Protein AF-A0A9D4UW46-F1 (afdb_monomer)

Structure (mmCIF, N/CA/C/O backbone):
data_AF-A0A9D4UW46-F1
#
_entry.id   AF-A0A9D4UW46-F1
#
loop_
_atom_site.group_PDB
_atom_site.id
_atom_site.type_symbol
_atom_site.label_atom_id
_atom_site.label_alt_id
_atom_site.label_comp_id
_atom_site.label_asym_id
_atom_site.label_entity_id
_atom_site.label_seq_id
_atom_site.pdbx_PDB_ins_code
_atom_site.Cartn_x
_atom_site.Cartn_y
_atom_site.Cartn_z
_atom_site.occupancy
_atom_site.B_iso_or_equiv
_atom_site.auth_seq_id
_atom_site.auth_comp_id
_atom_site.auth_asym_id
_atom_site.auth_atom_id
_atom_site.pdbx_PDB_model_num
ATOM 1 N N . MET A 1 1 ? -16.367 -31.427 14.727 1.00 44.47 1 MET A N 1
ATOM 2 C CA . MET A 1 1 ? -15.918 -30.146 14.140 1.00 44.47 1 MET A CA 1
ATOM 3 C C . MET A 1 1 ? -17.163 -29.319 13.864 1.00 44.47 1 MET A C 1
ATOM 5 O O . MET A 1 1 ? -17.931 -29.689 12.992 1.00 44.47 1 MET A O 1
ATOM 9 N N . THR A 1 2 ? -17.443 -28.303 14.678 1.00 48.78 2 THR A N 1
ATOM 10 C CA . THR A 1 2 ? -18.701 -27.542 14.604 1.00 48.78 2 THR A CA 1
ATOM 11 C C . THR A 1 2 ? -18.668 -26.570 13.425 1.00 48.78 2 THR A C 1
ATOM 13 O O . THR A 1 2 ? -17.852 -25.649 13.411 1.00 48.78 2 THR A O 1
ATOM 16 N N . GLU A 1 3 ? -19.550 -26.760 12.441 1.00 62.69 3 GLU A N 1
ATOM 17 C CA . GLU A 1 3 ? -19.803 -25.784 11.377 1.00 62.69 3 GLU A CA 1
ATOM 18 C C . GLU A 1 3 ? -20.326 -24.479 11.988 1.00 62.69 3 GLU A C 1
ATOM 20 O O . GLU A 1 3 ? -21.442 -24.406 12.505 1.00 62.69 3 GLU A O 1
ATOM 25 N N . ARG A 1 4 ? -19.512 -23.420 11.941 1.00 66.81 4 ARG A N 1
ATOM 26 C CA . ARG A 1 4 ? -19.981 -22.069 12.256 1.00 66.81 4 ARG A CA 1
ATOM 27 C C . ARG A 1 4 ? -20.922 -21.626 11.133 1.00 66.81 4 ARG A C 1
ATOM 29 O O . ARG A 1 4 ? -20.450 -21.215 10.076 1.00 66.81 4 ARG A O 1
ATOM 36 N N . LYS A 1 5 ? -22.237 -21.681 11.373 1.00 60.53 5 LYS A N 1
ATOM 37 C CA . LYS A 1 5 ? -23.294 -21.077 10.532 1.00 60.53 5 LYS A CA 1
ATOM 38 C C . LYS A 1 5 ? -23.277 -19.538 10.612 1.00 60.53 5 LYS A C 1
ATOM 40 O O . LYS A 1 5 ? -24.291 -18.915 10.901 1.00 60.53 5 LYS A O 1
ATOM 45 N N . GLY A 1 6 ? -22.109 -18.926 10.439 1.00 66.69 6 GLY A N 1
ATOM 46 C CA . GLY A 1 6 ? -21.963 -17.481 10.280 1.00 66.69 6 GLY A CA 1
ATOM 47 C C . GLY A 1 6 ? -21.760 -17.169 8.806 1.00 66.69 6 GLY A C 1
ATOM 48 O O . GLY A 1 6 ? -20.986 -17.860 8.138 1.00 66.69 6 GLY A O 1
ATOM 49 N N . GLU A 1 7 ? -22.444 -16.150 8.291 1.00 73.56 7 GLU A N 1
ATOM 50 C CA . GLU A 1 7 ? -22.179 -15.641 6.946 1.00 73.56 7 GLU A CA 1
ATOM 51 C C . GLU A 1 7 ? -20.677 -15.365 6.781 1.00 73.56 7 GLU A C 1
ATOM 53 O O . GLU A 1 7 ? -20.001 -14.892 7.700 1.00 73.56 7 GLU A O 1
ATOM 58 N N . ARG A 1 8 ? -20.113 -15.708 5.619 1.00 67.56 8 ARG A N 1
ATOM 59 C CA . ARG A 1 8 ? -18.682 -15.517 5.349 1.00 67.56 8 ARG A CA 1
ATOM 60 C C . ARG A 1 8 ? -18.392 -14.024 5.196 1.00 67.56 8 ARG A C 1
ATOM 62 O O . ARG A 1 8 ? -18.429 -13.493 4.090 1.00 67.56 8 ARG A O 1
ATOM 69 N N . VAL A 1 9 ? -18.083 -13.355 6.304 1.00 79.25 9 VAL A N 1
ATOM 70 C CA . VAL A 1 9 ? -17.744 -11.928 6.308 1.00 79.25 9 VAL A CA 1
ATOM 71 C C . VAL A 1 9 ? -16.374 -11.711 5.668 1.00 79.25 9 VAL A C 1
ATOM 73 O O . VAL A 1 9 ? -15.380 -12.372 5.987 1.00 79.25 9 VAL A O 1
ATOM 76 N N . ARG A 1 10 ? -16.312 -10.756 4.742 1.00 76.81 10 ARG A N 1
ATOM 77 C CA . ARG A 1 10 ? -15.075 -10.350 4.081 1.00 76.81 10 ARG A CA 1
ATOM 78 C C . ARG A 1 10 ? -14.239 -9.477 5.025 1.00 76.81 10 ARG A C 1
ATOM 80 O O . ARG A 1 10 ? 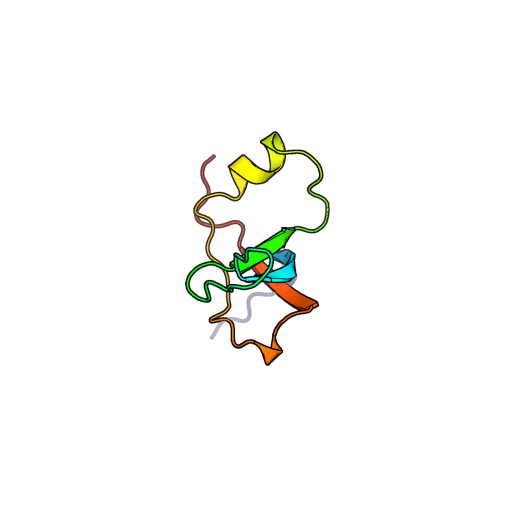-14.491 -8.292 5.164 1.00 76.81 10 ARG A O 1
ATOM 87 N N . ILE A 1 11 ? -13.202 -10.058 5.626 1.00 84.88 11 ILE A N 1
ATOM 88 C CA . ILE A 1 11 ? -12.292 -9.388 6.585 1.00 84.88 11 ILE A CA 1
ATOM 89 C C . ILE A 1 11 ? -11.129 -8.610 5.932 1.00 84.88 11 ILE A C 1
ATOM 91 O O . ILE A 1 11 ? -10.100 -8.348 6.561 1.00 84.88 11 ILE A O 1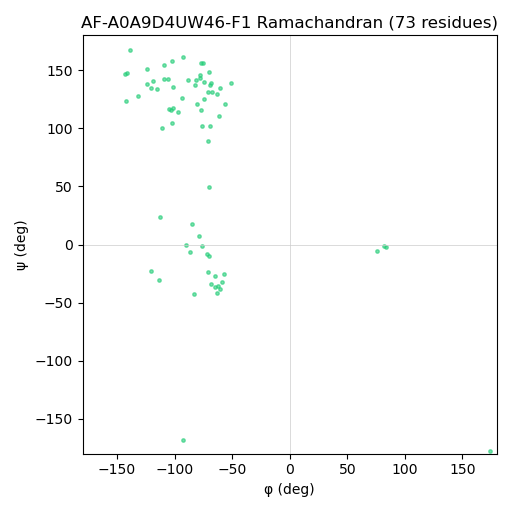
ATOM 95 N N . TYR A 1 12 ? -11.237 -8.312 4.637 1.00 88.12 12 TYR A N 1
ATOM 96 C CA . TYR A 1 12 ? -10.170 -7.681 3.866 1.00 88.12 12 TYR A CA 1
ATOM 97 C C . TYR A 1 12 ? -10.715 -6.685 2.846 1.00 88.12 12 TYR A C 1
ATOM 99 O O . TYR A 1 12 ? -11.738 -6.915 2.191 1.00 88.12 12 TYR A O 1
ATOM 107 N N . VAL A 1 13 ? -9.940 -5.633 2.625 1.00 88.38 13 VAL A N 1
ATOM 108 C CA . VAL A 1 13 ? -10.157 -4.665 1.553 1.00 88.38 13 VAL A CA 1
ATOM 109 C C . VAL A 1 13 ? -9.436 -5.158 0.298 1.00 88.38 13 VAL A C 1
ATOM 111 O O . VAL A 1 13 ? -8.375 -5.790 0.377 1.00 88.38 13 VAL A O 1
ATOM 114 N N . GLN A 1 14 ? -10.050 -4.965 -0.872 1.00 88.19 14 GLN A N 1
ATOM 115 C CA . GLN A 1 14 ? -9.372 -5.256 -2.136 1.00 88.19 14 GLN A CA 1
ATOM 116 C C . GLN A 1 14 ? -8.400 -4.127 -2.457 1.00 88.19 14 GLN A C 1
ATOM 118 O O . GLN A 1 14 ? -8.664 -2.956 -2.211 1.00 88.19 14 GLN A O 1
ATOM 123 N N . GLY A 1 15 ? -7.267 -4.500 -3.027 1.00 89.94 15 GLY A N 1
ATOM 124 C CA . GLY A 1 15 ? -6.352 -3.567 -3.653 1.00 89.94 15 GLY A CA 1
ATOM 125 C C . GLY A 1 15 ? -5.814 -4.137 -4.953 1.00 89.94 15 GLY A C 1
ATOM 126 O O . GLY A 1 15 ? -5.955 -5.328 -5.239 1.00 89.94 15 GLY A O 1
ATOM 127 N N . ILE A 1 16 ? -5.176 -3.281 -5.732 1.00 89.50 16 ILE A N 1
ATOM 128 C CA . ILE A 1 16 ? -4.506 -3.605 -6.984 1.00 89.50 16 ILE A CA 1
ATOM 129 C C . ILE A 1 16 ? -3.019 -3.338 -6.794 1.00 89.50 16 ILE A C 1
ATOM 131 O O . ILE A 1 16 ? -2.621 -2.295 -6.273 1.00 89.50 16 ILE A O 1
ATOM 135 N N . ILE A 1 17 ? -2.182 -4.276 -7.220 1.00 88.12 17 ILE A N 1
ATOM 136 C CA . ILE A 1 17 ? -0.734 -4.066 -7.242 1.00 88.12 17 ILE A CA 1
ATOM 137 C C . ILE A 1 17 ? -0.399 -3.269 -8.497 1.00 88.12 17 ILE A C 1
ATOM 139 O O . ILE A 1 17 ? -0.654 -3.724 -9.610 1.00 88.12 17 ILE A O 1
ATOM 143 N N . LEU A 1 18 ? 0.198 -2.098 -8.327 1.00 88.50 18 LEU A N 1
ATOM 144 C CA . LEU A 1 18 ? 0.610 -1.263 -9.452 1.00 88.50 18 LEU A CA 1
ATOM 145 C C . LEU A 1 18 ? 1.969 -1.697 -10.003 1.00 88.50 18 LEU A C 1
ATOM 147 O O . LEU A 1 18 ? 2.180 -1.724 -11.212 1.00 88.50 18 LEU A O 1
ATOM 151 N N . GLY A 1 19 ? 2.912 -1.995 -9.113 1.00 88.31 19 GLY A N 1
ATOM 152 C CA . GLY A 1 19 ? 4.322 -2.059 -9.474 1.00 88.31 19 GLY A CA 1
ATOM 153 C C . GLY A 1 19 ? 5.225 -2.277 -8.275 1.00 88.31 19 GLY A C 1
ATOM 154 O O . GLY A 1 19 ? 4.768 -2.350 -7.139 1.00 88.31 19 GLY A O 1
ATOM 155 N N . TYR A 1 20 ? 6.524 -2.290 -8.535 1.00 89.44 20 TYR A N 1
ATOM 156 C CA . TYR A 1 20 ? 7.540 -2.084 -7.510 1.00 89.44 20 TYR A CA 1
ATOM 157 C C . TYR A 1 20 ? 7.921 -0.607 -7.425 1.00 89.44 20 TYR A C 1
ATOM 159 O O . TYR A 1 20 ? 7.688 0.162 -8.365 1.00 89.44 20 TYR A O 1
ATOM 167 N N . LYS A 1 21 ? 8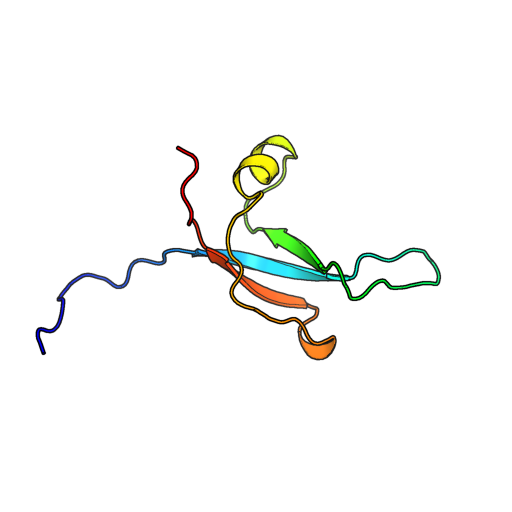.534 -0.206 -6.309 1.00 89.50 21 LYS A N 1
ATOM 168 C CA . LYS A 1 21 ? 9.161 1.113 -6.196 1.00 89.50 21 LYS A CA 1
ATOM 169 C C . LYS A 1 21 ? 10.185 1.248 -7.323 1.00 89.50 21 LYS A C 1
ATOM 171 O O . LYS A 1 21 ? 11.104 0.442 -7.422 1.00 89.50 21 LYS A O 1
ATOM 176 N N . ARG A 1 22 ? 10.035 2.248 -8.188 1.00 91.62 22 ARG A N 1
ATOM 177 C CA . ARG A 1 22 ? 10.884 2.412 -9.375 1.00 91.62 22 ARG A CA 1
ATOM 178 C C . ARG A 1 22 ? 11.210 3.873 -9.647 1.00 91.62 22 ARG A C 1
ATOM 180 O O . ARG A 1 22 ? 10.393 4.746 -9.370 1.00 91.62 22 ARG A O 1
ATOM 187 N N . GLY A 1 23 ? 12.395 4.113 -10.198 1.00 90.50 23 GLY A N 1
ATOM 188 C CA . GLY A 1 23 ? 12.730 5.337 -10.925 1.00 90.50 23 GLY A CA 1
ATOM 189 C C . GLY A 1 23 ? 12.462 5.161 -12.423 1.00 90.50 23 GLY A C 1
ATOM 190 O O . GLY A 1 23 ? 11.864 4.170 -12.839 1.00 90.50 23 GLY A O 1
ATOM 191 N N . LYS A 1 24 ? 12.937 6.099 -13.252 1.00 90.75 24 LYS A N 1
ATOM 192 C CA . LYS A 1 24 ? 12.776 6.019 -14.717 1.00 90.75 24 LYS A CA 1
ATOM 193 C C . LYS A 1 24 ? 13.437 4.767 -15.318 1.00 90.75 24 LYS A C 1
ATOM 195 O O . LYS A 1 24 ? 12.857 4.158 -16.207 1.00 90.75 24 LYS A O 1
ATOM 200 N N . SER A 1 25 ? 14.608 4.382 -14.802 1.00 89.81 25 SER A N 1
ATOM 201 C CA . SER A 1 25 ? 15.403 3.262 -15.335 1.00 89.81 25 SER A CA 1
ATOM 202 C C . SER A 1 25 ? 15.513 2.065 -14.382 1.00 89.81 25 SER A C 1
ATOM 204 O O . SER A 1 25 ? 15.582 0.931 -14.840 1.00 89.81 25 SER A O 1
ATOM 206 N N . ASN A 1 26 ? 15.483 2.288 -13.061 1.00 90.56 26 ASN A N 1
ATOM 207 C CA . ASN A 1 26 ? 15.732 1.240 -12.061 1.00 90.56 26 ASN A CA 1
ATOM 208 C C . ASN A 1 26 ? 14.458 0.841 -11.309 1.00 90.56 26 ASN A C 1
ATOM 210 O O . ASN A 1 26 ? 13.652 1.703 -10.955 1.00 90.56 26 ASN A O 1
ATOM 214 N N . GLN A 1 27 ? 14.310 -0.451 -11.002 1.00 87.38 27 GLN A N 1
ATOM 215 C CA . GLN A 1 27 ? 13.207 -0.996 -10.200 1.00 87.38 27 GLN A CA 1
ATOM 216 C C . GLN A 1 27 ? 13.733 -1.697 -8.940 1.00 87.38 27 GLN A C 1
ATOM 218 O O . GLN A 1 27 ? 14.667 -2.494 -9.005 1.00 87.38 27 GLN A O 1
ATOM 223 N N . TYR A 1 28 ? 13.104 -1.429 -7.797 1.00 88.19 28 TYR A N 1
ATOM 224 C CA . TYR A 1 28 ? 13.450 -1.977 -6.488 1.00 88.19 28 TYR A CA 1
ATOM 225 C C . TYR A 1 28 ? 12.369 -2.951 -6.018 1.00 88.19 28 TYR A C 1
ATOM 227 O O . TYR A 1 28 ? 11.337 -2.554 -5.481 1.00 88.19 28 TYR A O 1
ATOM 235 N N . HIS A 1 29 ? 12.635 -4.245 -6.187 1.00 85.56 29 HIS A N 1
ATOM 236 C CA . HIS A 1 29 ? 11.687 -5.332 -5.919 1.00 85.56 29 HIS A CA 1
ATOM 237 C C . HIS A 1 29 ? 11.415 -5.581 -4.424 1.00 85.56 29 HIS A C 1
ATOM 239 O O . HIS A 1 29 ? 10.514 -6.343 -4.082 1.00 85.56 29 HIS A O 1
ATOM 245 N N . SER A 1 30 ? 12.162 -4.932 -3.524 1.00 85.81 30 SER A N 1
ATOM 246 C CA . SER A 1 30 ? 11.976 -5.036 -2.070 1.00 85.81 30 SER A CA 1
ATOM 247 C C . SER A 1 30 ? 10.701 -4.352 -1.575 1.00 85.81 30 SER A C 1
ATOM 249 O O . SER A 1 30 ? 10.189 -4.698 -0.513 1.00 85.81 30 SER A O 1
ATOM 251 N N . THR A 1 31 ? 10.169 -3.381 -2.322 1.00 87.06 31 THR A N 1
ATOM 252 C CA . THR A 1 31 ? 8.976 -2.621 -1.932 1.00 87.06 31 THR A CA 1
ATOM 253 C C . THR A 1 31 ? 7.994 -2.554 -3.089 1.00 87.06 31 THR A C 1
ATOM 255 O O . THR A 1 31 ? 8.345 -2.152 -4.197 1.00 87.06 31 THR A O 1
ATOM 258 N N . SER A 1 32 ? 6.744 -2.928 -2.824 1.00 87.38 32 SER A N 1
ATOM 259 C CA . SER A 1 32 ? 5.667 -2.927 -3.817 1.00 87.38 32 SER A CA 1
ATOM 260 C C . SER A 1 32 ? 4.701 -1.768 -3.598 1.00 87.38 32 SER A C 1
ATOM 262 O O . SER A 1 32 ? 4.391 -1.413 -2.465 1.00 87.38 32 SER A O 1
ATOM 264 N N . LEU A 1 33 ? 4.221 -1.196 -4.698 1.00 88.69 33 LEU A N 1
ATOM 265 C CA . LEU A 1 33 ? 3.221 -0.138 -4.742 1.00 88.69 33 LEU A CA 1
ATOM 266 C C . LEU A 1 33 ? 1.833 -0.759 -4.903 1.00 88.69 33 LEU A C 1
ATOM 268 O O . LEU A 1 33 ? 1.585 -1.536 -5.831 1.00 88.69 33 LEU A O 1
ATOM 272 N N . LEU A 1 34 ? 0.926 -0.393 -4.005 1.00 89.00 34 LEU A N 1
ATOM 273 C CA . LEU A 1 34 ? -0.435 -0.911 -3.937 1.00 89.00 34 LEU A CA 1
ATOM 274 C C . LEU A 1 34 ? -1.421 0.251 -4.009 1.00 89.00 34 LEU A C 1
ATOM 276 O O . LEU A 1 34 ? -1.225 1.276 -3.360 1.00 89.00 34 LEU A O 1
ATOM 280 N N . LYS A 1 35 ? -2.496 0.066 -4.769 1.00 89.81 35 LYS A N 1
ATOM 281 C CA . LYS A 1 35 ? -3.670 0.933 -4.757 1.00 89.81 35 LYS A CA 1
ATOM 282 C C . LYS A 1 35 ? -4.780 0.216 -4.007 1.00 89.81 35 LYS A C 1
ATOM 284 O O . LYS A 1 35 ? -5.215 -0.846 -4.442 1.00 89.81 35 LYS A O 1
ATOM 289 N N . ILE A 1 36 ? -5.217 0.769 -2.887 1.00 90.25 36 ILE A N 1
ATOM 290 C CA . ILE A 1 36 ? -6.346 0.228 -2.126 1.00 90.25 36 ILE A CA 1
ATOM 291 C C . ILE A 1 36 ? -7.636 0.741 -2.771 1.00 90.25 36 ILE A C 1
ATOM 293 O O . ILE A 1 36 ? -7.708 1.899 -3.185 1.00 90.25 36 ILE A O 1
ATOM 297 N N . GLU A 1 37 ? -8.635 -0.124 -2.924 1.00 90.06 37 GLU A N 1
ATOM 298 C CA . GLU A 1 37 ? -9.935 0.291 -3.452 1.00 90.06 37 GLU A CA 1
ATOM 299 C C . GLU A 1 37 ? -10.638 1.227 -2.461 1.00 90.06 37 GLU A C 1
ATOM 301 O O . GLU A 1 37 ? -10.717 0.933 -1.271 1.00 90.06 37 GLU A O 1
ATOM 306 N N . GLY A 1 38 ? -11.144 2.356 -2.963 1.00 88.44 38 GLY A N 1
ATOM 307 C CA . GLY A 1 38 ? -11.891 3.337 -2.170 1.00 88.44 38 GLY A CA 1
ATOM 308 C C . GLY A 1 38 ? -11.043 4.348 -1.393 1.00 88.44 38 GLY A C 1
ATOM 309 O O . GLY A 1 38 ? -11.621 5.237 -0.788 1.00 88.44 38 GLY A O 1
ATOM 310 N N . VAL A 1 39 ? -9.709 4.257 -1.439 1.00 89.31 39 VAL A N 1
ATOM 311 C CA . VAL A 1 39 ? -8.803 5.195 -0.757 1.00 89.31 39 VAL A CA 1
ATOM 312 C C . VAL A 1 39 ? -8.251 6.202 -1.759 1.00 89.31 39 VAL A C 1
ATOM 314 O O . VAL A 1 39 ? -7.556 5.815 -2.705 1.00 89.31 39 VAL A O 1
ATOM 317 N N . ASN A 1 40 ? -8.553 7.484 -1.551 1.00 89.44 40 ASN A N 1
ATOM 318 C CA . ASN A 1 40 ? -8.131 8.557 -2.458 1.00 89.44 40 ASN A CA 1
ATOM 319 C C . ASN A 1 40 ? -7.258 9.610 -1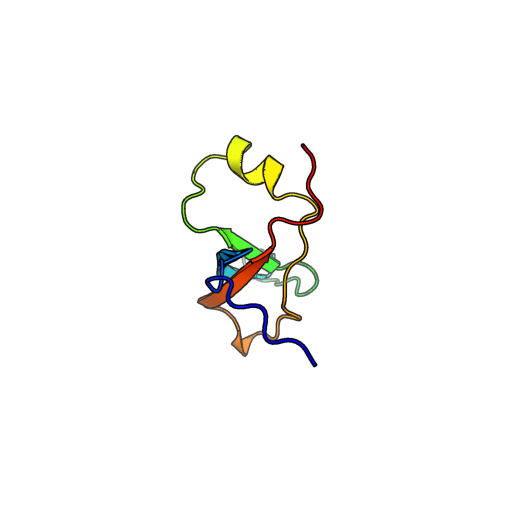.769 1.00 89.44 40 ASN A C 1
ATOM 321 O O . ASN A 1 40 ? -6.491 10.289 -2.454 1.00 89.44 40 ASN A O 1
ATOM 325 N N . THR A 1 41 ? -7.345 9.743 -0.443 1.00 94.06 41 THR A N 1
ATOM 326 C CA . THR A 1 41 ? -6.547 10.717 0.312 1.00 94.06 41 THR A CA 1
ATOM 327 C C . THR A 1 41 ? -5.371 10.053 1.023 1.00 94.06 41 THR A C 1
ATOM 329 O O . THR A 1 41 ? -5.358 8.853 1.289 1.00 94.06 41 THR A O 1
ATOM 332 N N . ILE A 1 42 ? -4.349 10.849 1.339 1.00 89.50 42 ILE A N 1
ATOM 333 C CA . ILE A 1 42 ? -3.166 10.378 2.075 1.00 89.50 42 ILE A CA 1
ATOM 334 C C . ILE A 1 42 ? -3.537 10.030 3.526 1.00 89.50 42 ILE A C 1
ATOM 336 O O . ILE A 1 42 ? -2.993 9.089 4.101 1.00 89.50 42 ILE A O 1
ATOM 340 N N . GLU A 1 43 ? -4.489 10.759 4.108 1.00 90.19 43 GLU A N 1
ATOM 341 C CA . GLU A 1 43 ? -4.950 10.567 5.486 1.00 90.19 43 GLU A CA 1
ATOM 342 C C . GLU A 1 43 ? -5.598 9.193 5.677 1.00 90.19 43 GLU A C 1
ATOM 344 O O . GLU A 1 43 ? -5.293 8.490 6.640 1.00 90.19 43 GLU A O 1
ATOM 349 N N . GLU A 1 44 ? -6.414 8.761 4.715 1.00 87.62 44 GLU A N 1
ATOM 350 C CA . GLU A 1 44 ? -7.026 7.430 4.707 1.00 87.62 44 GLU A CA 1
ATOM 351 C C . GLU A 1 44 ? -5.980 6.313 4.571 1.00 87.62 44 GLU A C 1
ATOM 353 O O . GLU A 1 44 ? -6.110 5.259 5.198 1.00 87.62 44 GLU A O 1
ATOM 358 N N . VAL A 1 45 ? -4.913 6.536 3.790 1.00 88.38 45 VAL A N 1
ATOM 359 C CA . VAL A 1 45 ? -3.816 5.563 3.623 1.00 88.38 45 VAL A CA 1
ATOM 360 C C . VAL A 1 45 ? -3.097 5.298 4.946 1.00 88.38 45 VAL A C 1
ATOM 362 O O . VAL A 1 45 ? -2.708 4.155 5.199 1.00 88.38 45 VAL A O 1
ATOM 365 N N . ASN A 1 46 ? -2.949 6.311 5.808 1.00 89.12 46 ASN A N 1
ATOM 366 C CA . ASN A 1 46 ? -2.220 6.176 7.073 1.00 89.12 46 ASN A CA 1
ATOM 367 C C . ASN A 1 46 ? -2.805 5.089 7.986 1.00 89.12 46 ASN A C 1
ATOM 369 O O . ASN A 1 46 ? -2.052 4.397 8.670 1.00 89.12 46 ASN A O 1
ATOM 373 N N . TRP A 1 47 ? -4.121 4.868 7.948 1.00 86.44 47 TRP A N 1
ATOM 374 C CA . TRP A 1 47 ? -4.777 3.814 8.729 1.00 86.44 47 TRP A CA 1
ATOM 375 C C . TRP A 1 47 ? -4.360 2.390 8.306 1.00 86.44 47 TRP A C 1
ATOM 377 O O . TRP A 1 47 ? -4.375 1.450 9.108 1.00 86.44 47 TRP A O 1
ATOM 387 N N . TYR A 1 48 ? -3.959 2.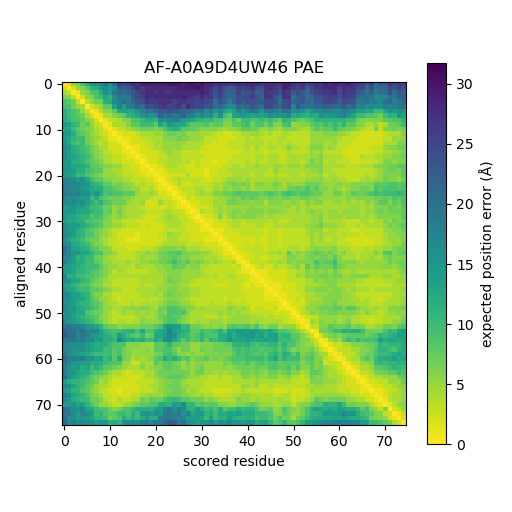219 7.043 1.00 87.00 48 TYR A N 1
ATOM 388 C CA . TYR A 1 48 ? -3.525 0.936 6.485 1.00 87.00 48 TYR A CA 1
ATOM 389 C C . TYR A 1 48 ? -2.035 0.646 6.712 1.00 87.00 48 TYR A C 1
ATOM 391 O O . TYR A 1 48 ? -1.572 -0.460 6.408 1.00 87.00 48 TYR A O 1
ATOM 399 N N . LEU A 1 49 ? -1.272 1.599 7.253 1.00 85.88 49 LEU A N 1
ATOM 400 C CA . LEU A 1 49 ? 0.134 1.387 7.582 1.00 85.88 49 LEU A CA 1
ATOM 401 C C . LEU A 1 49 ? 0.266 0.307 8.666 1.00 85.88 49 LEU A C 1
ATOM 403 O O . LEU A 1 49 ? -0.407 0.337 9.688 1.00 85.88 49 LEU A O 1
ATOM 407 N N . GLY A 1 50 ? 1.132 -0.682 8.433 1.00 84.19 50 GLY A N 1
ATOM 408 C CA . GLY A 1 50 ? 1.353 -1.797 9.366 1.00 84.19 50 GLY A CA 1
ATOM 409 C C . GLY A 1 50 ? 0.334 -2.942 9.275 1.00 84.19 50 GLY A C 1
ATOM 410 O O . GL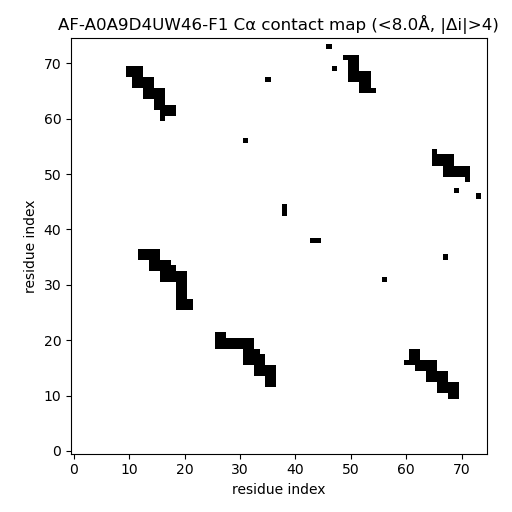Y A 1 50 ? 0.488 -3.954 9.963 1.00 84.19 50 GLY A O 1
ATOM 411 N N . LYS A 1 51 ? -0.678 -2.843 8.403 1.00 87.75 51 LYS A N 1
ATOM 412 C CA . LYS A 1 51 ? -1.618 -3.941 8.138 1.00 87.75 51 LYS A CA 1
ATOM 413 C C . LYS A 1 51 ? -0.950 -5.086 7.374 1.00 87.75 51 LYS A C 1
ATOM 415 O O . LYS A 1 51 ? -0.051 -4.880 6.556 1.00 87.75 51 LYS A O 1
ATOM 420 N N . ARG A 1 52 ? -1.399 -6.323 7.623 1.00 84.50 52 ARG A N 1
ATOM 421 C CA . ARG A 1 52 ? -0.838 -7.512 6.955 1.00 84.50 52 ARG A CA 1
ATOM 422 C C . ARG A 1 52 ? -1.430 -7.698 5.559 1.00 84.50 52 ARG A C 1
ATOM 424 O O . ARG A 1 52 ? -2.626 -7.523 5.332 1.00 84.50 52 ARG A O 1
ATOM 431 N N . ILE A 1 53 ? -0.577 -8.122 4.630 1.00 84.12 53 ILE A N 1
ATOM 432 C CA . ILE A 1 53 ? -0.927 -8.358 3.227 1.00 84.12 53 ILE A CA 1
ATOM 433 C C . ILE A 1 53 ? -0.688 -9.832 2.894 1.00 84.12 53 ILE A C 1
ATOM 435 O O . ILE A 1 53 ? 0.283 -10.436 3.344 1.00 84.12 53 ILE A O 1
ATOM 439 N N . ALA A 1 54 ? -1.584 -10.423 2.105 1.00 72.69 54 ALA A N 1
ATOM 440 C CA . ALA A 1 54 ? -1.623 -11.865 1.856 1.00 72.69 54 ALA A CA 1
ATOM 441 C C . ALA A 1 54 ? -0.593 -12.416 0.842 1.00 72.69 54 ALA A C 1
ATOM 443 O O . ALA A 1 54 ? -0.738 -13.568 0.439 1.00 72.69 54 ALA A O 1
ATOM 444 N N . LYS A 1 55 ? 0.374 -11.636 0.331 1.00 66.25 55 LYS A N 1
ATOM 445 C CA . LYS A 1 55 ? 1.089 -12.031 -0.899 1.00 66.25 55 LYS A CA 1
ATOM 446 C C . LYS A 1 55 ? 2.583 -11.693 -0.898 1.00 66.25 55 LYS A C 1
ATOM 448 O O . LYS A 1 55 ? 2.947 -10.527 -0.805 1.00 66.25 55 LYS A O 1
ATOM 453 N N . HIS A 1 56 ? 3.424 -12.714 -1.096 1.00 62.44 56 HIS A N 1
ATOM 454 C CA . HIS A 1 56 ? 4.765 -12.558 -1.672 1.00 62.44 56 HIS A CA 1
ATOM 455 C C . HIS A 1 56 ? 4.599 -12.308 -3.176 1.00 62.44 56 HIS A C 1
ATOM 457 O O . HIS A 1 56 ? 3.893 -13.056 -3.851 1.00 62.44 56 HIS A O 1
ATOM 463 N N . LEU A 1 57 ? 5.173 -11.219 -3.685 1.00 68.62 57 LEU A N 1
ATOM 464 C CA . LEU A 1 57 ? 4.825 -10.658 -4.991 1.00 68.62 57 LEU A CA 1
ATOM 465 C C . LEU A 1 57 ? 5.868 -11.027 -6.054 1.00 68.62 57 LEU A C 1
ATOM 467 O O . LEU A 1 57 ? 6.932 -10.408 -6.065 1.00 68.62 57 LEU A O 1
ATOM 471 N N . PRO A 1 58 ? 5.585 -11.980 -6.962 1.00 74.69 58 PRO A N 1
ATOM 472 C CA . PRO A 1 58 ? 6.351 -12.127 -8.193 1.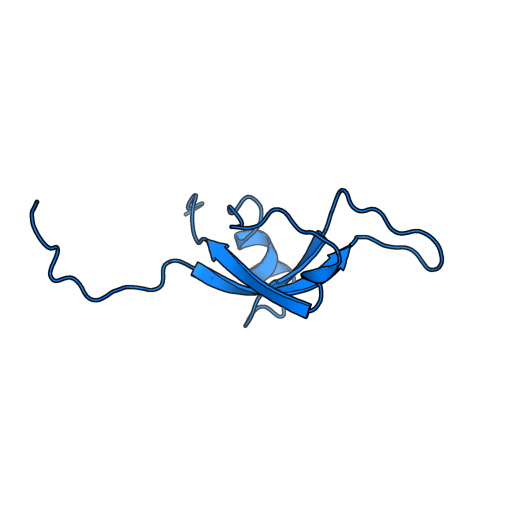00 74.69 58 PRO A CA 1
ATOM 473 C C . PRO A 1 58 ? 5.935 -11.054 -9.222 1.00 74.69 58 PRO A C 1
ATOM 475 O O . PRO A 1 58 ? 4.786 -10.598 -9.189 1.00 74.69 58 PRO A O 1
ATOM 478 N N . PRO A 1 59 ? 6.802 -10.696 -10.188 1.00 73.19 59 PRO A N 1
ATOM 479 C CA . PRO A 1 59 ? 6.492 -9.704 -11.226 1.00 73.19 59 PRO A CA 1
ATOM 480 C C . PRO A 1 59 ? 5.250 -10.043 -12.066 1.00 73.19 59 PRO A C 1
ATOM 482 O O . PRO A 1 59 ? 4.557 -9.163 -12.560 1.00 73.19 59 PRO A O 1
ATOM 485 N N . SER A 1 60 ? 4.902 -11.323 -12.178 1.00 78.94 60 SER A N 1
ATOM 486 C CA . SER A 1 60 ? 3.684 -11.800 -12.843 1.00 78.94 60 SER A CA 1
ATOM 487 C C . SER A 1 60 ? 2.386 -11.478 -12.085 1.00 78.94 60 SER A C 1
ATOM 489 O O . SER A 1 60 ? 1.300 -11.649 -12.626 1.00 78.94 60 SER A O 1
ATOM 491 N N . SER A 1 61 ? 2.468 -11.003 -10.837 1.00 73.69 61 SER A N 1
ATOM 492 C CA . SER A 1 61 ? 1.310 -10.543 -10.055 1.00 73.69 61 SER A CA 1
ATOM 493 C C . SER A 1 61 ? 1.000 -9.050 -10.220 1.00 73.69 61 SER A C 1
ATOM 495 O O . SER A 1 61 ? 0.046 -8.576 -9.600 1.00 73.69 61 SER A O 1
ATOM 497 N N . LEU A 1 62 ? 1.773 -8.307 -11.020 1.00 79.56 62 LEU A N 1
ATOM 498 C CA . LEU A 1 62 ? 1.512 -6.897 -11.326 1.00 79.56 62 LEU A CA 1
ATOM 499 C C . LEU A 1 62 ? 0.147 -6.734 -12.020 1.00 79.56 62 LEU A C 1
ATOM 501 O O . LEU A 1 62 ? -0.213 -7.525 -12.885 1.00 79.56 62 LEU A O 1
ATOM 505 N N . GLY A 1 63 ? -0.647 -5.747 -11.598 1.00 80.88 63 GLY A N 1
ATOM 506 C CA . GLY A 1 63 ? -2.044 -5.576 -12.028 1.00 80.88 63 GLY A CA 1
ATOM 507 C C . GLY A 1 63 ? -3.033 -6.555 -11.379 1.00 80.88 63 GLY A C 1
ATOM 508 O O . GLY A 1 63 ? -4.243 -6.432 -11.558 1.00 80.88 63 GLY A O 1
ATOM 509 N N . GLY A 1 64 ? -2.541 -7.515 -10.592 1.00 85.06 64 GLY A N 1
ATOM 510 C CA . GLY A 1 64 ? -3.363 -8.477 -9.874 1.00 85.06 64 GLY A CA 1
ATOM 511 C C . GLY A 1 64 ? -4.046 -7.883 -8.642 1.00 85.06 64 GLY A C 1
ATOM 512 O O . GLY A 1 64 ? -3.570 -6.927 -8.021 1.00 85.06 64 GLY A O 1
ATOM 513 N N . ARG A 1 65 ? -5.155 -8.515 -8.246 1.00 86.38 65 ARG A N 1
ATOM 514 C CA . ARG A 1 65 ? -5.862 -8.189 -7.004 1.00 86.38 65 ARG A CA 1
ATOM 515 C C . ARG A 1 65 ? -5.105 -8.715 -5.787 1.00 86.38 65 ARG A C 1
ATOM 517 O O . ARG A 1 65 ? -4.612 -9.847 -5.774 1.00 86.38 65 ARG A O 1
ATOM 524 N N . VAL A 1 66 ? -5.074 -7.905 -4.740 1.00 87.19 66 VAL A N 1
ATOM 525 C CA . VAL A 1 66 ? -4.506 -8.206 -3.427 1.00 87.19 66 VAL A CA 1
ATOM 526 C C . VAL A 1 66 ? -5.555 -8.005 -2.350 1.00 87.19 66 VAL A C 1
ATOM 528 O O . VAL A 1 66 ? -6.482 -7.211 -2.486 1.00 87.19 66 VAL A O 1
ATOM 531 N N . ARG A 1 67 ? -5.405 -8.780 -1.279 1.00 88.12 67 ARG A N 1
ATOM 532 C CA . ARG A 1 67 ? -6.204 -8.674 -0.066 1.00 88.12 67 ARG A CA 1
ATOM 533 C C . ARG A 1 67 ? -5.366 -7.966 0.991 1.00 88.12 67 ARG A C 1
ATOM 535 O O . ARG A 1 67 ? -4.322 -8.491 1.390 1.00 88.12 67 ARG A O 1
ATOM 542 N N . VAL A 1 68 ? -5.818 -6.786 1.400 1.00 87.50 68 VAL A N 1
ATOM 543 C CA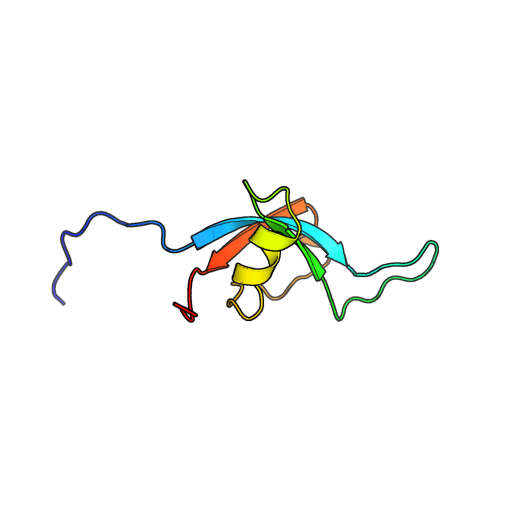 . VAL A 1 68 ? -5.267 -6.039 2.534 1.00 87.50 68 VAL A CA 1
ATOM 544 C C . VAL A 1 68 ? -6.149 -6.353 3.729 1.00 87.50 68 VAL A C 1
ATOM 546 O O . VAL A 1 68 ? -7.345 -6.057 3.719 1.00 87.50 68 VAL A O 1
ATOM 549 N N . PHE A 1 69 ? -5.595 -7.029 4.727 1.00 87.19 69 PHE A N 1
ATOM 550 C CA . PHE A 1 69 ? -6.372 -7.411 5.895 1.00 87.19 69 PHE A CA 1
ATOM 551 C C . PHE A 1 69 ? -6.549 -6.225 6.839 1.00 87.19 69 PHE A C 1
ATOM 553 O O . PHE A 1 69 ? -5.649 -5.409 6.997 1.00 87.19 69 PHE A O 1
ATOM 560 N N . MET A 1 70 ? -7.696 -6.154 7.512 1.00 83.25 70 MET A N 1
ATOM 561 C CA . MET A 1 70 ? -7.984 -5.075 8.468 1.00 83.25 70 MET A CA 1
ATOM 562 C C . MET A 1 70 ? -7.258 -5.238 9.816 1.00 83.25 70 MET A C 1
ATOM 564 O O . MET A 1 70 ? -7.372 -4.380 10.684 1.00 83.25 70 MET A O 1
ATOM 568 N N . TYR A 1 71 ? -6.488 -6.315 9.995 1.00 81.00 71 TYR A N 1
ATOM 569 C CA . TYR A 1 71 ? -5.724 -6.595 11.208 1.00 81.00 71 TYR A CA 1
ATOM 570 C C . TYR A 1 71 ? -4.205 -6.435 10.982 1.00 81.00 71 TYR A C 1
ATOM 572 O O . TYR A 1 71 ? -3.718 -6.642 9.862 1.00 81.00 71 TYR A O 1
ATOM 580 N N . PRO A 1 72 ? -3.420 -6.136 12.035 1.00 74.81 72 PRO A N 1
ATOM 581 C CA . PRO A 1 72 ? -3.836 -5.823 13.411 1.00 74.81 72 PRO A CA 1
ATOM 582 C C . PRO A 1 72 ? -4.580 -4.479 13.504 1.00 74.81 72 PRO A C 1
ATOM 584 O O . PRO A 1 72 ? -4.232 -3.518 12.815 1.00 74.81 72 PRO A O 1
ATOM 587 N N . SER A 1 73 ? -5.645 -4.433 14.310 1.00 73.31 73 SER A N 1
ATOM 588 C CA . SER A 1 73 ? -6.424 -3.204 14.513 1.00 73.31 73 SER A CA 1
ATOM 589 C C . SER A 1 73 ? -5.589 -2.186 15.295 1.00 73.31 73 SER A C 1
ATOM 591 O O . SER A 1 73 ? -4.900 -2.569 16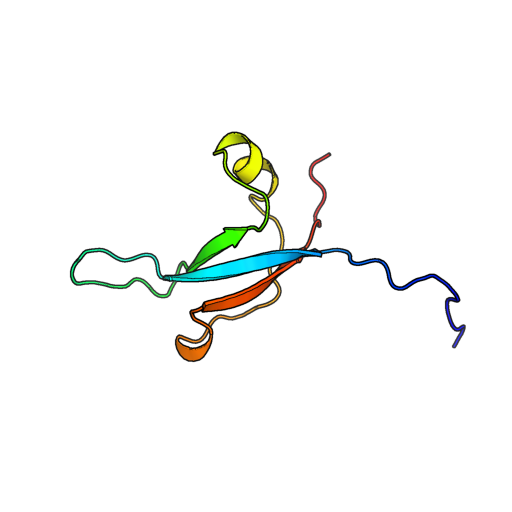.234 1.00 73.31 73 SER A O 1
ATOM 593 N N . GLN A 1 74 ? -5.630 -0.918 14.886 1.00 68.88 74 GLN A N 1
ATOM 594 C CA . GLN A 1 74 ? -4.969 0.212 15.567 1.00 68.88 74 GLN A CA 1
ATOM 595 C C . GLN A 1 74 ? -5.999 1.192 16.157 1.00 68.88 74 GLN A C 1
ATOM 597 O O . GLN A 1 74 ? -5.705 2.372 16.308 1.00 68.88 74 GLN A O 1
ATOM 602 N N . ILE A 1 75 ? -7.216 0.701 16.412 1.00 65.88 75 ILE A N 1
ATOM 603 C CA . ILE A 1 75 ? -8.282 1.437 17.104 1.00 65.88 75 ILE A CA 1
ATOM 604 C C . ILE A 1 75 ? -8.042 1.331 18.605 1.00 65.88 75 ILE A C 1
ATOM 606 O O . ILE A 1 75 ? -7.795 0.184 19.046 1.00 65.88 75 ILE A O 1
#

Radius of gyration: 15.17 Å; Cα contacts (8 Å, |Δi|>4): 97; chains: 1; bounding box: 39×41×32 Å

Secondary structure (DSSP, 8-state):
-----------EEEEEEEEEEE-SS-EEEEEEEEEETT--SHHHHHTTTT--BS----GGGTT-EEEEE--S---

Sequence (75 aa):
MTERKGERVRIYVQGIILGYKRGKSNQYHSTSLLKIEGVNTIEEVNWYLGKRIAKHLPPSSLGGRVRVFMYPSQI

InterPro domains:
  IPR001780 Large ribosomal subunit protein eL33 [PF01247] (11-54)
  IPR001780 Large ribosomal subunit protein eL33 [PTHR10902] (1-54)
  IPR009000 Translation protein, beta-barrel domain superfamily [SSF50447] (11-69)
  IPR038661 Large ribosomal subunit protein eL33 superfamily [G3DSA:2.40.10.190] (1-56)

Mean predicted aligned error: 7.55 Å

Foldseek 3Di:
DDPDPDDPDQQWFKKAWAAADDDPPDGDLVGTDIGTPPDDDPVVVVQLPPFDWDDDDDPVCHRHMTTGGCPPHPD

Nearest PDB structures (foldseek):
  7qiz-assembly1_h  TM=8.266E-01  e=2.676E-07  Solanum lycopersicum
  8b2l-assembly1_S3  TM=8.237E-01  e=3.239E-07  Nicotiana tabacum
  8ipb-assembly1_MB  TM=8.559E-01  e=1.565E-05  Triticum aestivum
  8euy-assembly1_f  TM=8.780E-01  e=4.003E-04  Schizosaccharomyces pombe
  5t6r-assembly1_s  TM=8.708E-01  e=3.704E-03  Saccharomyces cerevisiae S288C

Organism: Adiantum capillus-veneris (NCBI:txid13818)

pLDDT: mean 81.97, std 10.26, range [44.47, 94.06]

Solvent-accessible surface area (backbone atoms only — not comparable to full-atom values): 4925 Å² total; per-residue (Å²): 135,84,80,76,94,60,80,90,74,80,69,50,47,54,24,35,28,70,41,50,46,58,62,98,88,52,75,41,84,92,41,74,41,71,45,54,69,94,60,88,51,73,73,64,50,60,76,56,63,86,40,48,65,85,68,88,82,55,83,89,47,53,71,32,82,42,49,40,34,66,43,72,74,90,124